Protein AF-A0AAU0S727-F1 (afdb_monomer_lite)

Foldseek 3Di:
DPPCCDLVNLVVLLVVCVVVVDDLVVSCVVVVHDSVVNVVSVVVVVCVVPPPPPPPDDDD

Structure (mmCIF, N/CA/C/O backbone):
data_AF-A0AAU0S727-F1
#
_entry.id   AF-A0AAU0S727-F1
#
loop_
_atom_site.group_PDB
_atom_site.id
_atom_site.type_symbol
_atom_site.label_atom_id
_atom_site.label_alt_id
_atom_site.label_comp_id
_atom_site.label_asym_id
_atom_site.label_entity_id
_atom_site.label_seq_id
_atom_site.pdbx_PDB_ins_code
_atom_site.Cartn_x
_atom_site.Cartn_y
_atom_site.Cartn_z
_atom_site.occupancy
_atom_site.B_iso_or_equiv
_atom_site.auth_seq_id
_atom_site.auth_comp_id
_atom_site.auth_asym_id
_atom_site.auth_atom_id
_atom_site.pdbx_PDB_model_num
ATOM 1 N N . MET A 1 1 ? 9.261 -3.196 -20.930 1.00 36.16 1 MET A N 1
ATOM 2 C CA . MET A 1 1 ? 8.571 -2.035 -20.327 1.00 36.16 1 MET A CA 1
ATOM 3 C C . MET A 1 1 ? 8.656 -2.163 -18.815 1.00 36.16 1 MET A C 1
ATOM 5 O O . MET A 1 1 ? 8.120 -3.117 -18.273 1.00 36.16 1 MET A O 1
ATOM 9 N N . LYS A 1 2 ? 9.415 -1.292 -18.144 1.00 45.50 2 LYS A N 1
ATOM 10 C CA . LYS A 1 2 ? 9.456 -1.231 -16.676 1.00 45.50 2 LYS A CA 1
ATOM 11 C C . LYS A 1 2 ? 8.335 -0.288 -16.263 1.00 45.50 2 LYS A C 1
ATOM 13 O O . LYS A 1 2 ? 8.398 0.889 -16.588 1.00 45.50 2 LYS A O 1
ATOM 18 N N . THR A 1 3 ? 7.287 -0.819 -15.650 1.00 55.84 3 THR A N 1
ATOM 19 C CA . THR A 1 3 ? 6.149 -0.046 -15.152 1.00 55.84 3 THR A CA 1
ATOM 20 C C . THR A 1 3 ? 6.651 0.822 -14.005 1.00 55.84 3 THR A C 1
ATOM 22 O O . THR A 1 3 ? 6.808 0.355 -12.879 1.00 55.84 3 THR A O 1
ATOM 25 N N . ILE A 1 4 ? 7.006 2.069 -14.305 1.00 58.94 4 ILE A N 1
ATOM 26 C CA . ILE A 1 4 ? 7.361 3.055 -13.290 1.00 58.94 4 ILE A CA 1
ATOM 27 C C . ILE A 1 4 ? 6.027 3.496 -12.696 1.00 58.94 4 ILE A C 1
ATOM 29 O O . ILE A 1 4 ? 5.407 4.439 -13.167 1.00 58.94 4 ILE A O 1
ATOM 33 N N . MET A 1 5 ? 5.518 2.732 -11.731 1.00 66.75 5 MET A N 1
ATOM 34 C CA . MET A 1 5 ? 4.436 3.222 -10.887 1.00 66.75 5 MET A CA 1
ATOM 35 C C . MET A 1 5 ? 4.998 4.438 -10.154 1.00 66.75 5 MET A C 1
ATOM 37 O O . MET A 1 5 ? 5.893 4.289 -9.315 1.00 66.75 5 MET A O 1
ATOM 41 N N . ASP A 1 6 ? 4.558 5.622 -10.577 1.00 77.12 6 ASP A N 1
ATOM 42 C CA . ASP A 1 6 ? 5.113 6.899 -10.150 1.00 77.12 6 ASP A CA 1
ATOM 43 C C . ASP A 1 6 ? 5.041 7.030 -8.624 1.00 77.12 6 ASP A C 1
ATOM 45 O O . ASP A 1 6 ? 4.123 6.522 -7.976 1.00 77.12 6 ASP A O 1
ATOM 49 N N . GLN A 1 7 ? 6.026 7.687 -8.016 1.00 75.44 7 GLN A N 1
ATOM 50 C CA . GLN A 1 7 ? 6.041 7.876 -6.567 1.00 75.44 7 GLN A CA 1
ATOM 51 C C . GLN A 1 7 ? 4.758 8.566 -6.075 1.00 75.44 7 GLN A C 1
ATOM 53 O O . GLN A 1 7 ? 4.276 8.242 -4.990 1.00 75.44 7 GLN A O 1
ATOM 58 N N . GLN A 1 8 ? 4.176 9.457 -6.881 1.00 77.38 8 GLN A N 1
ATOM 59 C CA . GLN A 1 8 ? 2.919 10.127 -6.559 1.00 77.38 8 GLN A CA 1
ATOM 60 C C . GLN A 1 8 ? 1.737 9.154 -6.485 1.00 77.38 8 GLN A C 1
ATOM 62 O O . GLN A 1 8 ? 0.903 9.287 -5.591 1.00 77.38 8 GLN A O 1
ATOM 67 N N . PHE A 1 9 ? 1.701 8.134 -7.349 1.00 82.94 9 PHE A N 1
ATOM 68 C CA . PHE A 1 9 ? 0.656 7.106 -7.346 1.00 82.94 9 PHE A CA 1
ATOM 69 C C . PHE A 1 9 ? 0.594 6.391 -5.991 1.00 82.94 9 PHE A C 1
ATOM 71 O O . PHE A 1 9 ? -0.458 6.322 -5.353 1.00 82.94 9 PHE A O 1
ATOM 78 N N . TRP A 1 10 ? 1.751 5.938 -5.503 1.00 81.19 10 TRP A N 1
ATOM 79 C CA . TRP A 1 10 ? 1.852 5.243 -4.221 1.00 81.19 10 TRP A CA 1
ATOM 80 C C . TRP A 1 10 ? 1.650 6.153 -3.015 1.00 81.19 10 TRP A C 1
ATOM 82 O O . TRP A 1 10 ? 1.133 5.696 -2.000 1.00 81.19 10 TRP A O 1
ATOM 92 N N . MET A 1 11 ? 2.040 7.426 -3.106 1.00 78.75 11 MET A N 1
ATOM 93 C CA . MET A 1 11 ? 1.775 8.398 -2.044 1.00 78.75 11 MET A CA 1
ATOM 94 C C . MET A 1 11 ? 0.278 8.688 -1.906 1.00 78.75 11 MET A C 1
ATOM 96 O O . MET A 1 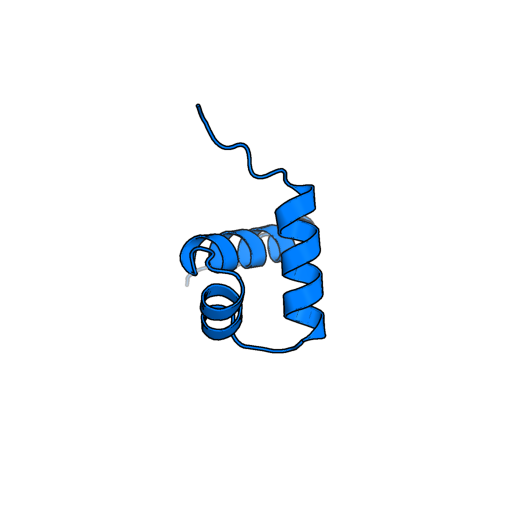11 ? -0.213 8.721 -0.780 1.00 78.75 11 MET A O 1
ATOM 100 N N . ASN A 1 12 ? -0.452 8.825 -3.019 1.00 82.69 12 ASN A N 1
ATOM 101 C CA . ASN A 1 12 ? -1.903 9.012 -2.984 1.00 82.69 12 ASN A CA 1
ATOM 102 C C . ASN A 1 12 ? -2.607 7.792 -2.375 1.00 82.69 12 ASN A C 1
ATOM 104 O O . ASN A 1 12 ? -3.409 7.937 -1.458 1.00 82.69 12 ASN A O 1
A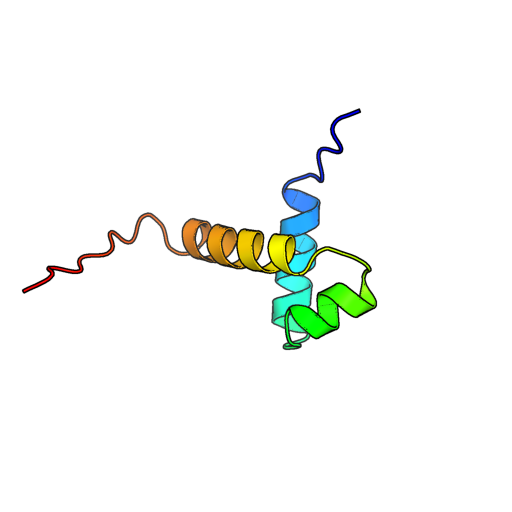TOM 108 N N . HIS A 1 13 ? -2.219 6.587 -2.806 1.00 79.94 13 HIS A N 1
ATOM 109 C C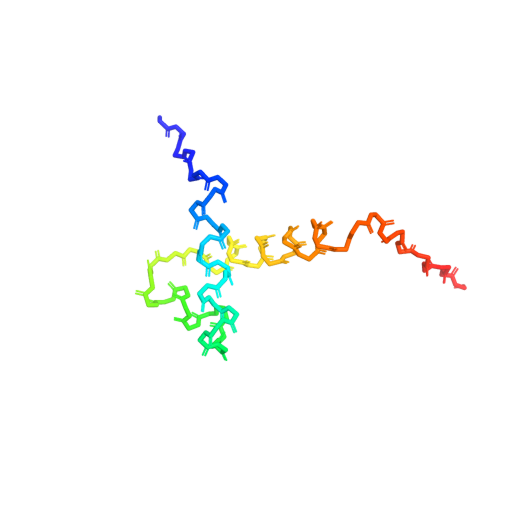A . HIS A 1 13 ? -2.791 5.343 -2.284 1.00 79.94 13 HIS A CA 1
ATOM 110 C C . HIS A 1 13 ? -2.449 5.116 -0.804 1.00 79.94 13 HIS A C 1
ATOM 112 O O . HIS A 1 13 ? -3.272 4.622 -0.041 1.00 79.94 13 HIS A O 1
ATOM 118 N N . ALA A 1 14 ? -1.242 5.490 -0.362 1.00 78.38 14 ALA A N 1
ATOM 119 C CA . ALA A 1 14 ? -0.871 5.412 1.049 1.00 78.38 14 ALA A CA 1
ATOM 120 C C . ALA A 1 14 ? -1.691 6.386 1.914 1.00 78.38 14 ALA A C 1
ATOM 122 O O . ALA A 1 14 ? -2.094 6.012 3.013 1.00 78.38 14 ALA A O 1
ATOM 123 N N . ALA A 1 15 ? -1.977 7.593 1.414 1.00 81.56 15 ALA A N 1
ATOM 124 C CA . ALA A 1 15 ? -2.820 8.566 2.108 1.00 81.56 15 ALA A CA 1
ATOM 125 C C . ALA A 1 15 ? -4.293 8.121 2.170 1.00 81.56 15 ALA A C 1
ATOM 127 O O . ALA A 1 15 ? -4.941 8.269 3.204 1.00 81.56 15 ALA A O 1
ATOM 128 N N . GLU A 1 16 ? -4.819 7.530 1.094 1.00 83.50 16 GLU A N 1
ATOM 129 C CA . GLU A 1 16 ? -6.152 6.913 1.092 1.00 83.50 16 GLU A CA 1
ATOM 130 C C . GLU A 1 16 ? -6.229 5.729 2.051 1.00 83.50 16 GLU A C 1
ATOM 132 O O . GLU A 1 16 ? -7.180 5.639 2.820 1.00 83.50 16 GLU A O 1
ATOM 137 N N . LEU A 1 17 ? -5.206 4.873 2.082 1.00 81.25 17 LEU A N 1
ATOM 138 C CA . LEU A 1 17 ? -5.124 3.758 3.022 1.00 81.25 17 LEU A CA 1
ATOM 139 C C . LEU A 1 17 ? -5.133 4.230 4.485 1.00 81.25 17 LEU A C 1
ATOM 141 O O . LEU A 1 17 ? -5.823 3.641 5.316 1.00 81.25 17 LEU A O 1
ATOM 145 N N . GLU A 1 18 ? -4.383 5.289 4.805 1.00 79.38 18 GLU A N 1
ATOM 146 C CA . GLU A 1 18 ? -4.393 5.900 6.140 1.00 79.38 18 GLU A CA 1
ATOM 147 C C . GLU A 1 18 ? -5.759 6.509 6.478 1.00 79.38 18 GLU A C 1
ATOM 149 O O . GLU A 1 18 ? -6.231 6.365 7.605 1.00 79.38 18 GLU A O 1
ATOM 154 N N . ARG A 1 19 ? -6.424 7.138 5.502 1.00 80.06 19 ARG A N 1
ATOM 155 C CA . ARG A 1 19 ? -7.745 7.755 5.683 1.00 80.06 19 ARG A CA 1
ATOM 156 C C . ARG A 1 19 ? -8.866 6.731 5.844 1.00 80.06 19 ARG A C 1
ATOM 158 O O . ARG A 1 19 ? -9.771 6.943 6.644 1.00 80.06 19 ARG A O 1
ATOM 165 N N . GLU A 1 20 ? -8.823 5.645 5.082 1.00 80.12 20 GLU A N 1
ATOM 166 C CA . GLU A 1 20 ? -9.801 4.561 5.163 1.00 80.12 20 GLU A CA 1
ATOM 167 C C . GLU A 1 20 ? -9.592 3.683 6.408 1.00 80.12 20 GLU A C 1
ATOM 169 O O . GLU A 1 20 ? -10.500 2.944 6.785 1.00 80.12 20 GLU A O 1
ATOM 174 N N . ALA A 1 21 ? -8.419 3.758 7.055 1.00 77.75 21 ALA A N 1
ATOM 175 C CA . ALA A 1 21 ? -8.048 2.973 8.236 1.00 77.75 21 ALA A CA 1
ATOM 176 C C . ALA A 1 21 ? -8.274 1.454 8.069 1.00 77.75 21 ALA A C 1
ATOM 178 O O . ALA A 1 21 ? -8.515 0.731 9.039 1.00 77.75 21 ALA A O 1
ATOM 179 N N . ILE A 1 22 ? -8.187 0.955 6.833 1.00 82.56 22 ILE A N 1
ATOM 180 C CA . ILE A 1 22 ? -8.314 -0.470 6.527 1.00 82.56 22 ILE A CA 1
ATOM 181 C C . ILE A 1 22 ? -6.953 -1.161 6.485 1.00 82.56 22 ILE A C 1
ATOM 183 O O . ILE A 1 22 ? -5.900 -0.547 6.313 1.00 82.56 22 ILE A O 1
ATOM 187 N N . SER A 1 23 ? -6.962 -2.485 6.642 1.00 83.25 23 SER A N 1
ATOM 188 C CA . SER A 1 23 ? -5.734 -3.268 6.565 1.00 83.25 23 SER A CA 1
ATOM 189 C C . SER A 1 23 ? -5.127 -3.208 5.159 1.00 83.25 23 SER A C 1
ATOM 191 O O . SER A 1 23 ? -5.830 -3.268 4.148 1.00 83.25 23 SER A O 1
ATOM 193 N N . ALA A 1 24 ? -3.793 -3.165 5.088 1.00 81.88 24 ALA A N 1
ATOM 194 C CA . ALA A 1 24 ? -3.052 -3.174 3.823 1.00 81.88 24 ALA A CA 1
ATOM 195 C C . ALA A 1 24 ? -3.444 -4.357 2.917 1.00 81.88 24 ALA A C 1
ATOM 197 O O . ALA A 1 24 ? -3.467 -4.232 1.697 1.00 81.88 24 ALA A O 1
ATOM 198 N N . SER A 1 25 ? -3.796 -5.504 3.503 1.00 82.81 25 SER A N 1
ATOM 199 C CA . SER A 1 25 ? -4.274 -6.675 2.764 1.00 82.81 25 SER A CA 1
ATOM 200 C C . SER A 1 25 ? -5.675 -6.490 2.174 1.00 82.81 25 SER A C 1
ATOM 202 O O . SER A 1 25 ? -5.920 -6.957 1.063 1.00 82.81 25 SER A O 1
ATOM 204 N N . ALA A 1 26 ? -6.586 -5.812 2.876 1.00 85.38 26 ALA A N 1
ATOM 205 C CA . ALA A 1 26 ? -7.921 -5.507 2.366 1.00 85.38 26 ALA A CA 1
ATOM 206 C C . ALA A 1 26 ? -7.864 -4.474 1.235 1.00 85.38 26 ALA A C 1
ATOM 208 O O . ALA A 1 26 ? -8.499 -4.665 0.201 1.00 85.38 26 ALA A O 1
ATOM 209 N N . TYR A 1 27 ? -7.046 -3.433 1.393 1.00 85.94 27 TYR A N 1
ATOM 210 C CA . TYR A 1 27 ? -6.851 -2.410 0.365 1.00 85.94 27 TYR A CA 1
ATOM 211 C C . TYR A 1 27 ? -6.197 -2.991 -0.895 1.00 85.94 27 TYR A C 1
ATOM 213 O O . TYR A 1 27 ? -6.683 -2.788 -2.001 1.00 85.94 27 TYR A O 1
ATOM 221 N N . ALA A 1 28 ? -5.167 -3.827 -0.730 1.00 87.00 28 ALA A N 1
ATOM 222 C CA . ALA A 1 28 ? -4.536 -4.549 -1.834 1.00 87.00 28 ALA A CA 1
ATOM 223 C C . ALA A 1 28 ? -5.524 -5.415 -2.633 1.00 87.00 28 ALA A C 1
ATOM 225 O O . ALA A 1 28 ? -5.446 -5.478 -3.856 1.00 87.00 28 ALA A O 1
ATOM 226 N N . ARG A 1 29 ? -6.471 -6.068 -1.947 1.00 86.56 29 ARG A N 1
ATOM 227 C CA . ARG A 1 29 ? -7.520 -6.869 -2.595 1.00 86.56 29 ARG A CA 1
ATOM 228 C C . ARG A 1 29 ? -8.552 -6.016 -3.330 1.00 86.56 29 ARG A C 1
ATOM 230 O O . ARG A 1 29 ? -9.033 -6.463 -4.363 1.00 86.56 29 ARG A O 1
ATOM 237 N N . ARG A 1 30 ? -8.889 -4.831 -2.811 1.00 86.69 30 ARG A N 1
ATOM 238 C CA . ARG A 1 30 ? -9.833 -3.893 -3.445 1.00 86.69 30 ARG A CA 1
ATOM 239 C C . ARG A 1 30 ? -9.252 -3.272 -4.713 1.00 86.69 30 ARG A C 1
ATOM 241 O O . ARG A 1 30 ? -9.904 -3.302 -5.747 1.00 86.69 30 ARG A O 1
ATOM 248 N N . GLU A 1 31 ? -8.016 -2.790 -4.630 1.00 83.44 31 GLU A N 1
ATOM 249 C CA . GLU A 1 31 ? -7.339 -2.072 -5.719 1.00 83.44 31 GLU A CA 1
ATOM 250 C C . GLU A 1 31 ? -6.552 -3.000 -6.666 1.00 83.44 31 GLU A C 1
ATOM 252 O O . GLU A 1 31 ? -5.968 -2.558 -7.652 1.00 83.44 31 GLU A O 1
ATOM 257 N N . GLY A 1 32 ? -6.488 -4.305 -6.377 1.00 85.69 32 GLY A N 1
ATOM 258 C CA . GLY A 1 32 ? -5.774 -5.282 -7.209 1.00 85.69 32 GLY A CA 1
ATOM 259 C C . GLY A 1 32 ? -4.248 -5.115 -7.215 1.00 85.69 32 GLY A C 1
ATOM 260 O O . GLY A 1 32 ? -3.571 -5.565 -8.140 1.00 85.69 32 GLY A O 1
ATOM 261 N N . ILE A 1 33 ? -3.688 -4.477 -6.187 1.00 85.88 33 ILE A N 1
ATOM 262 C CA . ILE A 1 33 ? -2.251 -4.207 -6.056 1.00 85.88 33 ILE A CA 1
ATOM 263 C C . ILE A 1 33 ? -1.567 -5.179 -5.094 1.00 85.88 33 ILE A C 1
ATOM 265 O O . ILE A 1 33 ? -2.181 -5.806 -4.235 1.00 85.88 33 ILE A O 1
ATOM 269 N N . SER A 1 34 ? -0.245 -5.312 -5.222 1.00 86.38 34 SER A N 1
ATOM 270 C CA . SER A 1 34 ? 0.521 -6.235 -4.383 1.00 86.38 34 SER A CA 1
ATOM 271 C C . SER A 1 34 ? 0.594 -5.761 -2.929 1.00 86.38 34 SER A C 1
ATOM 273 O O . SER A 1 34 ? 1.086 -4.669 -2.640 1.00 86.38 34 SER A O 1
ATOM 275 N N . VAL A 1 35 ? 0.213 -6.638 -1.996 1.00 86.00 35 VAL A N 1
ATOM 276 C CA . VAL A 1 35 ? 0.341 -6.413 -0.543 1.00 86.00 35 VAL A CA 1
ATOM 277 C C . VAL A 1 35 ? 1.787 -6.070 -0.162 1.00 86.00 35 VAL A C 1
ATOM 279 O O . VAL A 1 35 ? 2.031 -5.205 0.679 1.00 86.00 35 VAL A O 1
ATOM 282 N N . ALA A 1 36 ? 2.765 -6.709 -0.813 1.00 85.69 36 ALA A N 1
ATOM 283 C CA . ALA A 1 36 ? 4.181 -6.448 -0.571 1.00 85.69 36 ALA A CA 1
ATOM 284 C C . ALA A 1 36 ? 4.582 -5.020 -0.977 1.00 85.69 36 ALA A C 1
ATOM 286 O O . ALA A 1 36 ? 5.379 -4.386 -0.283 1.00 85.69 36 ALA A O 1
ATOM 287 N N . ALA A 1 37 ? 3.998 -4.496 -2.060 1.00 83.06 37 ALA A N 1
ATOM 288 C CA . ALA A 1 37 ? 4.226 -3.124 -2.497 1.00 83.06 37 ALA A CA 1
ATOM 289 C C . ALA A 1 37 ? 3.649 -2.120 -1.488 1.00 83.06 37 ALA A C 1
ATOM 291 O O . ALA A 1 37 ? 4.338 -1.166 -1.133 1.00 83.06 37 ALA A O 1
ATOM 292 N N . ILE A 1 38 ? 2.459 -2.378 -0.934 1.00 83.56 38 ILE A N 1
ATOM 293 C CA . ILE A 1 38 ? 1.879 -1.524 0.115 1.00 83.56 38 ILE A CA 1
ATOM 294 C C . ILE A 1 38 ? 2.770 -1.492 1.358 1.00 83.56 38 ILE A C 1
ATOM 296 O O . ILE A 1 38 ? 3.112 -0.414 1.837 1.00 83.56 38 ILE A O 1
ATOM 300 N N . TYR A 1 39 ? 3.227 -2.644 1.853 1.00 86.38 39 TYR A N 1
ATOM 301 C CA . TYR A 1 39 ? 4.140 -2.679 3.003 1.00 86.38 39 TYR A CA 1
ATOM 302 C C . TYR A 1 39 ? 5.475 -1.981 2.740 1.00 86.38 39 TYR A C 1
ATOM 304 O O . TYR A 1 39 ? 6.068 -1.399 3.654 1.00 86.38 39 TYR A O 1
ATOM 312 N N . TYR A 1 40 ? 5.984 -2.076 1.513 1.00 85.38 40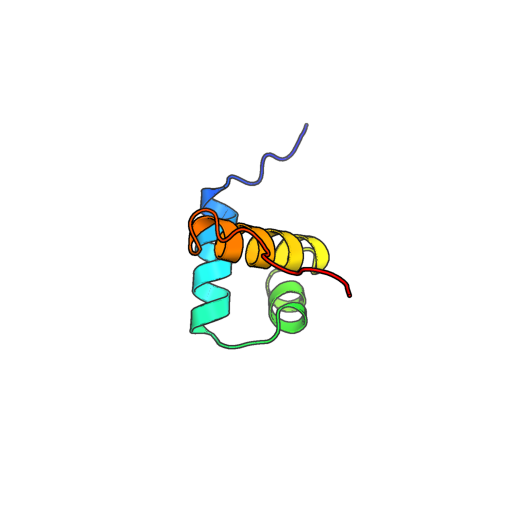 TYR A N 1
ATOM 313 C CA . TYR A 1 40 ? 7.190 -1.367 1.110 1.00 85.38 40 TYR A CA 1
ATOM 314 C C . TYR A 1 40 ? 6.970 0.148 1.168 1.00 85.38 40 TYR A C 1
ATOM 316 O O . TYR A 1 40 ? 7.770 0.861 1.779 1.00 85.38 40 TYR A O 1
ATOM 324 N N . TRP A 1 41 ? 5.861 0.630 0.607 1.00 82.94 41 TRP A N 1
ATOM 325 C CA . TRP A 1 41 ? 5.534 2.051 0.573 1.00 82.94 41 TRP A CA 1
ATOM 326 C C . TRP A 1 41 ? 5.130 2.617 1.928 1.00 82.94 41 TRP A C 1
ATOM 328 O O . TRP A 1 41 ? 5.564 3.717 2.227 1.00 82.94 41 TRP A O 1
ATOM 338 N N . GLN A 1 42 ? 4.454 1.862 2.797 1.00 80.50 42 GLN A N 1
ATOM 339 C CA . GLN A 1 42 ? 4.228 2.250 4.196 1.00 80.50 42 GLN A CA 1
ATOM 340 C C . GLN A 1 42 ? 5.544 2.400 4.969 1.00 80.50 42 GLN A C 1
ATOM 342 O O . GLN A 1 42 ? 5.747 3.345 5.730 1.00 80.50 42 GLN A O 1
ATOM 347 N N . ARG A 1 43 ? 6.490 1.473 4.773 1.00 83.31 43 ARG A N 1
ATOM 348 C CA . ARG A 1 43 ? 7.820 1.600 5.386 1.00 83.31 43 ARG A CA 1
ATOM 349 C C . ARG A 1 43 ? 8.581 2.792 4.824 1.00 83.31 43 ARG A C 1
ATOM 351 O O . ARG A 1 43 ? 9.285 3.468 5.571 1.00 83.31 43 ARG A O 1
ATOM 358 N N . LYS A 1 44 ? 8.461 3.046 3.522 1.00 81.94 44 LYS A N 1
ATOM 359 C CA . LYS A 1 44 ? 9.110 4.174 2.857 1.00 81.94 44 LYS A CA 1
ATOM 360 C C . LYS A 1 44 ? 8.479 5.511 3.261 1.00 81.94 44 LYS A C 1
ATOM 362 O O . LYS A 1 44 ? 9.230 6.428 3.558 1.00 81.94 44 LYS A O 1
ATOM 367 N N . SER A 1 45 ? 7.153 5.612 3.360 1.00 75.75 45 SER A N 1
ATOM 368 C CA . SER A 1 45 ? 6.445 6.812 3.824 1.00 75.75 45 SER A CA 1
ATOM 369 C C . SER A 1 45 ? 6.796 7.120 5.272 1.00 75.75 45 SER A C 1
ATOM 371 O O . SER A 1 45 ? 7.166 8.248 5.571 1.00 75.75 45 SER A O 1
ATOM 373 N N . LYS A 1 46 ? 6.841 6.106 6.147 1.00 75.25 46 LYS A N 1
ATOM 374 C CA . LYS A 1 46 ? 7.307 6.276 7.528 1.00 75.25 46 LYS A CA 1
ATOM 375 C C . LYS A 1 46 ? 8.750 6.782 7.595 1.00 75.25 46 LYS A C 1
ATOM 377 O O . LYS A 1 46 ? 9.037 7.633 8.422 1.00 75.25 46 LYS A O 1
ATOM 382 N N . LYS A 1 47 ? 9.646 6.306 6.721 1.00 75.56 47 LYS A N 1
ATOM 383 C CA . LYS A 1 47 ? 11.034 6.807 6.609 1.00 75.56 47 LYS A CA 1
ATOM 384 C C . LYS A 1 47 ? 11.143 8.215 6.015 1.00 75.56 47 LYS A C 1
ATOM 386 O O . LYS A 1 47 ? 12.133 8.887 6.262 1.00 75.56 47 LYS A O 1
ATOM 391 N N . LEU A 1 48 ? 10.189 8.630 5.186 1.00 70.50 48 LEU A N 1
ATOM 392 C CA . LEU A 1 48 ? 10.145 9.979 4.617 1.00 70.50 48 LEU A CA 1
ATOM 393 C C . LEU A 1 48 ? 9.553 10.981 5.619 1.00 70.50 48 LEU A C 1
ATOM 395 O O . LEU A 1 48 ? 10.048 12.097 5.722 1.00 70.50 48 LEU A O 1
ATOM 399 N N . ALA A 1 49 ? 8.529 10.572 6.372 1.00 66.69 49 ALA A N 1
ATOM 400 C CA . ALA A 1 49 ? 7.885 11.374 7.409 1.00 66.69 49 ALA A CA 1
ATOM 401 C C . ALA A 1 49 ? 8.747 11.479 8.677 1.00 66.69 49 ALA A C 1
ATOM 403 O O . ALA A 1 49 ? 8.890 12.555 9.252 1.00 66.69 49 ALA A O 1
ATOM 404 N N . ALA A 1 50 ? 9.373 10.376 9.091 1.00 62.09 50 ALA A N 1
ATOM 405 C CA . ALA A 1 50 ? 10.427 10.391 10.091 1.00 62.09 50 ALA A CA 1
ATOM 406 C C . ALA A 1 50 ? 11.753 10.698 9.387 1.00 62.09 50 ALA A C 1
ATOM 408 O O . ALA A 1 50 ? 12.487 9.782 9.015 1.00 62.09 50 ALA A O 1
ATOM 409 N N . GLY A 1 51 ? 12.072 11.984 9.197 1.00 57.34 51 GLY A N 1
ATOM 410 C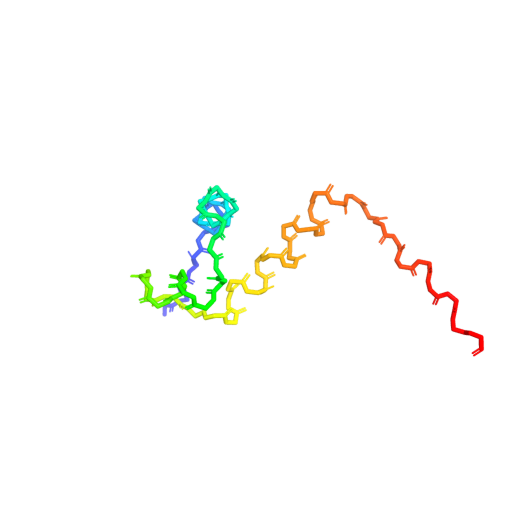 CA . GLY A 1 51 ? 13.441 12.405 8.862 1.00 57.34 51 GLY A CA 1
ATOM 411 C C . GLY A 1 51 ? 14.457 11.659 9.743 1.00 57.34 51 GLY A C 1
ATOM 412 O O . GLY A 1 51 ? 14.103 11.294 10.862 1.00 57.34 51 GLY A O 1
ATOM 413 N N . PRO A 1 52 ? 15.678 11.382 9.244 1.00 53.12 52 PRO A N 1
ATOM 414 C CA . PRO A 1 52 ? 16.511 10.219 9.576 1.00 53.12 52 PRO A CA 1
ATOM 415 C C . PRO A 1 52 ? 16.538 9.895 11.073 1.00 53.12 52 PRO A C 1
ATOM 417 O O . PRO A 1 52 ? 17.468 10.255 11.796 1.00 53.12 52 PRO A O 1
ATOM 420 N N . SER A 1 53 ? 15.530 9.164 11.548 1.00 51.53 53 SER A N 1
ATOM 421 C CA . SER A 1 53 ? 15.530 8.656 12.905 1.00 51.53 53 SER A CA 1
ATOM 422 C C . SER A 1 53 ? 16.415 7.427 12.853 1.00 51.53 53 SER A C 1
ATOM 424 O O . SER A 1 53 ? 15.970 6.327 12.512 1.00 51.53 53 SER A O 1
ATOM 426 N N . LYS A 1 54 ? 17.709 7.656 13.099 1.00 52.91 54 LYS A N 1
ATOM 427 C CA . LYS A 1 54 ? 18.674 6.614 13.435 1.00 52.91 54 LYS A CA 1
ATOM 428 C C . LYS A 1 54 ? 17.951 5.614 14.341 1.00 52.91 54 LYS A C 1
ATOM 430 O O . LYS A 1 54 ? 17.457 6.041 15.388 1.00 52.91 54 LYS A O 1
ATOM 435 N N . PRO A 1 55 ? 17.857 4.320 13.992 1.00 47.69 55 PRO A N 1
ATOM 436 C CA . PRO A 1 55 ? 17.575 3.335 15.012 1.00 47.69 55 PRO A CA 1
ATOM 437 C C . PRO A 1 55 ? 18.796 3.347 15.931 1.00 47.69 55 PRO A C 1
ATOM 439 O O . PRO A 1 55 ? 19.800 2.690 15.677 1.00 47.69 55 PRO A O 1
ATOM 442 N N . CYS A 1 56 ? 18.731 4.168 16.977 1.00 45.50 56 CYS A N 1
ATOM 443 C CA . CYS A 1 56 ? 19.556 3.983 18.149 1.00 45.50 56 CYS A CA 1
ATOM 444 C C . CYS A 1 56 ? 18.983 2.743 18.835 1.00 45.50 56 CYS A C 1
ATOM 446 O O . CYS A 1 56 ? 18.116 2.832 19.695 1.00 45.50 56 CYS A O 1
ATOM 448 N N . SER A 1 57 ? 19.375 1.572 18.345 1.00 52.25 57 SER A N 1
ATOM 449 C CA . SER A 1 57 ? 19.157 0.315 19.038 1.00 52.25 57 SER A CA 1
ATOM 450 C C . SER A 1 57 ? 20.532 -0.278 19.261 1.00 52.25 57 SER A C 1
ATOM 452 O O . SER A 1 57 ? 2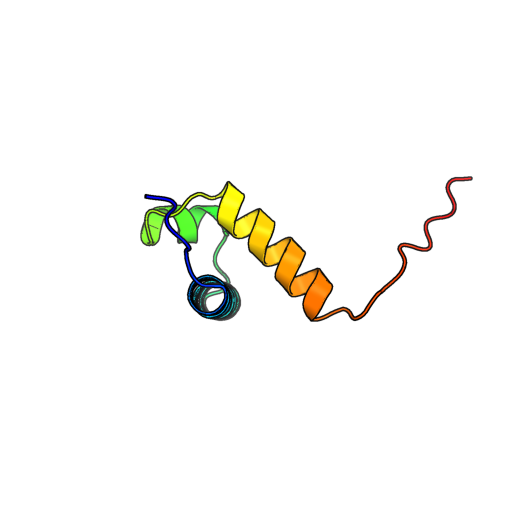1.022 -1.079 18.471 1.00 52.25 57 SER A O 1
ATOM 454 N N . SER A 1 58 ? 21.162 0.204 20.331 1.00 51.62 58 SER A N 1
ATOM 455 C CA . SER A 1 58 ? 22.209 -0.523 21.035 1.00 51.62 58 SER A CA 1
ATOM 456 C C . SER A 1 58 ? 21.668 -1.918 21.331 1.00 51.62 58 SER A C 1
ATOM 458 O O . SER A 1 58 ? 20.696 -2.050 22.074 1.00 51.62 58 SER A O 1
ATOM 460 N N . PHE A 1 59 ? 22.243 -2.939 20.708 1.00 53.03 59 PHE A N 1
ATOM 461 C CA . PHE A 1 59 ? 22.038 -4.313 21.141 1.00 53.03 59 PHE A CA 1
ATOM 462 C C . PHE A 1 59 ? 23.078 -4.573 22.237 1.00 53.03 59 PHE A C 1
ATOM 464 O O . PHE A 1 59 ? 24.274 -4.420 21.986 1.00 53.03 59 PHE A O 1
ATOM 471 N N . VAL A 1 60 ? 22.579 -4.801 23.455 1.00 59.31 60 VAL A N 1
ATOM 472 C CA . VAL A 1 60 ? 23.326 -5.230 24.652 1.00 59.31 60 VAL A CA 1
ATOM 473 C C . VAL A 1 60 ? 23.884 -6.632 24.447 1.00 59.31 60 VAL A C 1
ATOM 475 O O . VAL A 1 60 ? 23.193 -7.433 23.777 1.00 59.31 60 VAL A O 1
#

Sequence (60 aa):
MKTIMDQQFWMNHAAELEREAISASAYARREGISVAAIYYWQRKSKKLAAGPSKPCSSFV

pLDDT: mean 73.88, std 13.59, range [36.16, 87.0]

Secondary structure (DSSP, 8-state):
------HHHHHHHHHHHHHHT--HHHHHHHHT--HHHHHHHHHHHHHHHSTT--------

Radius of gyration: 13.91 Å; chains: 1; bounding box: 33×19×45 Å